Protein AF-A0A380NYH1-F1 (afdb_monomer)

Sequence (79 aa):
MAYQALYRTWRPQKFSDMIGQEVVTRTLRNTIISNQITHAYLFSGPRGTGKTSAAKILPRRLTVYTLLMGSRMTRVRFV

Organism: Weissella viridescens (NCBI:txid1629)

InterPro domains:
  IPR027417 P-loop containing nucleoside triphosphate hydrolase [G3DSA:3.40.50.300] (1-78)
  IPR027417 P-loop containing nucleoside triphosphate hydrolase [SSF52540] (6-65)
  IPR050238 DNA Replication and Repair Clamp Loader Complex [PTHR11669] (8-63)

Secondary structure (DSSP, 8-state):
-----HHHHT---SGGG-TT-HHHHHHHHHHHHTT---SEEEE--STTSSHHHHHHHHHHHHHHHHHHH-----EEEE-

pLDDT: mean 73.95, std 9.96, range [50.03, 85.81]

Structure (mmCIF, N/CA/C/O backbone):
data_AF-A0A380NYH1-F1
#
_entry.id   AF-A0A380NYH1-F1
#
loop_
_atom_site.group_PDB
_atom_site.id
_atom_site.type_symbol
_atom_site.label_atom_id
_atom_site.label_alt_id
_atom_site.label_comp_id
_atom_site.label_asym_id
_atom_site.label_entity_id
_atom_site.label_seq_id
_atom_site.pdbx_PDB_ins_code
_atom_site.Cartn_x
_atom_site.Cartn_y
_atom_site.Cartn_z
_atom_site.occupancy
_atom_site.B_iso_or_equiv
_atom_site.auth_seq_id
_atom_site.auth_comp_id
_atom_site.auth_asym_id
_atom_site.auth_atom_id
_atom_site.pdbx_PDB_model_num
ATOM 1 N N . MET A 1 1 ? 14.266 19.521 -26.365 1.00 56.62 1 MET A N 1
ATOM 2 C CA . MET A 1 1 ? 13.308 18.733 -25.557 1.00 56.62 1 MET A CA 1
ATOM 3 C C . MET A 1 1 ? 14.068 17.673 -24.780 1.00 56.62 1 MET A C 1
ATOM 5 O O . MET A 1 1 ? 14.807 16.915 -25.390 1.00 56.62 1 MET A O 1
ATOM 9 N N . ALA A 1 2 ? 13.959 17.658 -23.451 1.00 71.75 2 ALA A N 1
ATOM 10 C CA . ALA A 1 2 ? 14.670 16.687 -22.621 1.00 71.75 2 ALA A CA 1
ATOM 11 C C . ALA A 1 2 ? 13.980 15.313 -22.690 1.00 71.75 2 ALA A C 1
ATOM 13 O O . ALA A 1 2 ? 12.766 15.223 -22.517 1.00 71.75 2 ALA A O 1
ATOM 14 N N . TYR A 1 3 ? 14.751 14.254 -22.942 1.00 76.44 3 TYR A N 1
ATOM 15 C CA . TYR A 1 3 ? 14.274 12.870 -22.953 1.00 76.44 3 TYR A CA 1
ATOM 16 C C . TYR A 1 3 ? 13.699 12.502 -21.577 1.00 76.44 3 TYR A C 1
ATOM 18 O O . TYR A 1 3 ? 14.426 12.376 -20.588 1.00 76.44 3 TYR A O 1
ATOM 26 N N . GLN A 1 4 ? 12.376 12.365 -21.495 1.00 77.19 4 GLN A N 1
ATOM 27 C CA . GLN A 1 4 ? 11.696 12.002 -20.259 1.00 77.19 4 GLN A CA 1
ATOM 28 C C . GLN A 1 4 ? 11.605 10.479 -20.164 1.00 77.19 4 GLN A C 1
ATOM 30 O O . GLN A 1 4 ? 10.916 9.830 -20.947 1.00 77.19 4 GLN A O 1
ATOM 35 N N . ALA A 1 5 ? 12.310 9.898 -19.195 1.00 78.38 5 ALA A N 1
ATOM 36 C CA . ALA A 1 5 ? 12.330 8.452 -19.023 1.00 78.38 5 ALA A CA 1
ATOM 37 C C . ALA A 1 5 ? 10.924 7.892 -18.731 1.00 78.38 5 ALA A C 1
ATOM 39 O O . ALA A 1 5 ? 10.210 8.400 -17.862 1.00 78.3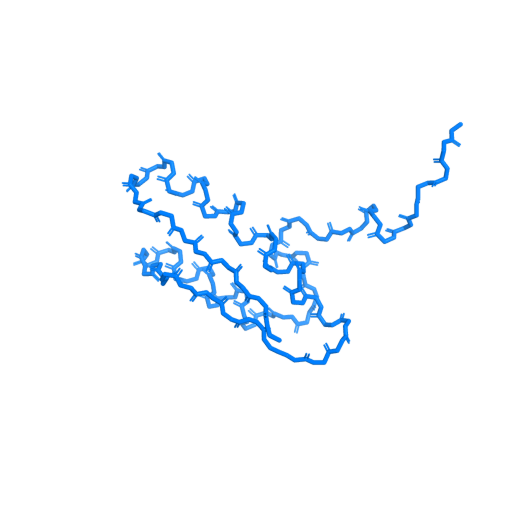8 5 ALA A O 1
ATOM 40 N N . LEU A 1 6 ? 10.560 6.801 -19.415 1.00 74.94 6 LEU A N 1
ATOM 41 C CA . LEU A 1 6 ? 9.223 6.186 -19.377 1.00 74.94 6 LEU A CA 1
ATOM 42 C C . LEU A 1 6 ? 8.726 5.894 -17.952 1.00 74.94 6 LEU A C 1
ATOM 44 O O . LEU A 1 6 ? 7.563 6.132 -17.636 1.00 74.94 6 LEU A O 1
ATOM 48 N N . TYR A 1 7 ? 9.614 5.460 -17.055 1.00 71.62 7 TYR A N 1
ATOM 49 C CA . TYR A 1 7 ? 9.260 5.154 -15.664 1.00 71.62 7 TYR A CA 1
ATOM 50 C C . TYR A 1 7 ? 8.821 6.385 -14.846 1.00 71.62 7 TYR A C 1
ATOM 52 O O . TYR A 1 7 ? 8.193 6.235 -13.797 1.00 71.62 7 TYR A O 1
ATOM 60 N N . ARG A 1 8 ? 9.165 7.606 -15.285 1.00 72.31 8 ARG A N 1
ATOM 61 C CA . ARG A 1 8 ? 8.701 8.858 -14.665 1.00 72.31 8 ARG A CA 1
ATOM 62 C C . ARG A 1 8 ? 7.332 9.263 -15.194 1.00 72.31 8 ARG A C 1
ATOM 64 O O . ARG A 1 8 ? 6.507 9.718 -14.410 1.00 72.31 8 ARG A O 1
ATOM 71 N N . THR A 1 9 ? 7.095 9.059 -16.488 1.00 74.50 9 THR A N 1
ATOM 72 C CA . THR A 1 9 ? 5.827 9.381 -17.157 1.00 74.50 9 THR A CA 1
ATOM 73 C C . THR A 1 9 ? 4.691 8.471 -16.690 1.00 74.50 9 THR A C 1
ATOM 75 O O . THR A 1 9 ? 3.594 8.949 -16.434 1.00 74.50 9 THR A O 1
ATOM 78 N N . TRP A 1 10 ? 4.966 7.180 -16.484 1.00 76.12 10 TRP A N 1
ATOM 79 C CA . TRP A 1 10 ? 3.954 6.175 -16.131 1.00 76.12 10 TRP A CA 1
ATOM 80 C C . TRP A 1 10 ? 3.880 5.851 -14.636 1.00 76.12 10 TRP A C 1
ATOM 82 O O . TRP A 1 10 ? 3.353 4.810 -14.244 1.00 76.12 10 TRP A O 1
ATOM 92 N N . ARG A 1 11 ? 4.423 6.711 -13.764 1.00 77.50 11 ARG A N 1
ATOM 93 C CA . ARG A 1 11 ? 4.358 6.460 -12.321 1.00 77.50 11 ARG A CA 1
ATOM 94 C C . ARG A 1 11 ? 2.901 6.595 -11.851 1.00 77.50 11 ARG A C 1
ATOM 96 O O . ARG A 1 11 ? 2.369 7.707 -11.924 1.00 77.50 11 ARG A O 1
ATOM 103 N N . PRO A 1 12 ? 2.284 5.526 -11.314 1.00 76.69 12 PRO A N 1
ATOM 104 C CA . PRO A 1 12 ? 0.868 5.527 -10.973 1.00 76.69 12 PRO A CA 1
ATOM 105 C C . PRO A 1 12 ? 0.569 6.628 -9.956 1.00 76.69 12 PRO A C 1
ATOM 107 O O . PRO A 1 12 ? 1.277 6.780 -8.956 1.00 76.69 12 PRO A O 1
ATOM 110 N N . GLN A 1 13 ? -0.455 7.427 -10.252 1.00 80.81 13 GLN A N 1
ATOM 111 C CA . GLN A 1 13 ? -0.908 8.530 -9.399 1.00 80.81 13 GLN A CA 1
ATOM 112 C C . GLN A 1 13 ? -2.145 8.139 -8.601 1.00 80.81 13 GLN A C 1
ATOM 114 O O . GLN A 1 13 ? -2.410 8.720 -7.547 1.00 80.81 13 GLN A O 1
ATOM 119 N N . LYS A 1 14 ? -2.906 7.164 -9.103 1.00 80.81 14 LYS A N 1
ATOM 120 C CA . LYS A 1 14 ? -4.099 6.642 -8.461 1.00 80.81 14 LYS A CA 1
ATOM 121 C C . LYS A 1 14 ? -3.908 5.178 -8.108 1.00 80.81 14 LYS A C 1
ATOM 123 O O . LYS A 1 14 ? -3.186 4.423 -8.748 1.00 80.81 14 LYS A O 1
ATOM 128 N N . PHE A 1 15 ? -4.664 4.778 -7.102 1.00 78.00 15 PHE A N 1
ATOM 129 C CA . PHE A 1 15 ? -4.847 3.397 -6.686 1.00 78.00 15 PHE A CA 1
ATOM 130 C C . PHE A 1 15 ? -5.401 2.493 -7.803 1.00 78.00 15 PHE A C 1
ATOM 132 O O . PHE A 1 15 ? -5.121 1.30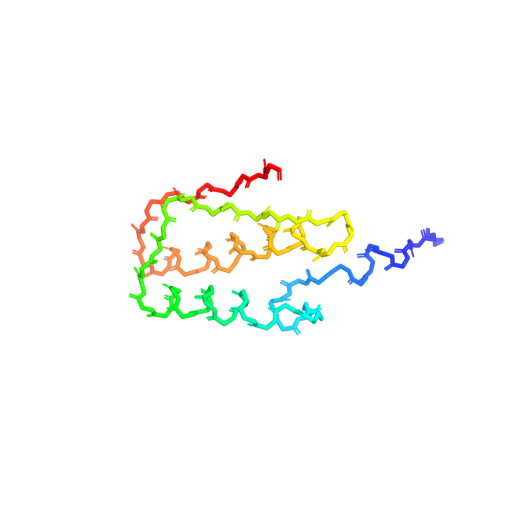4 -7.817 1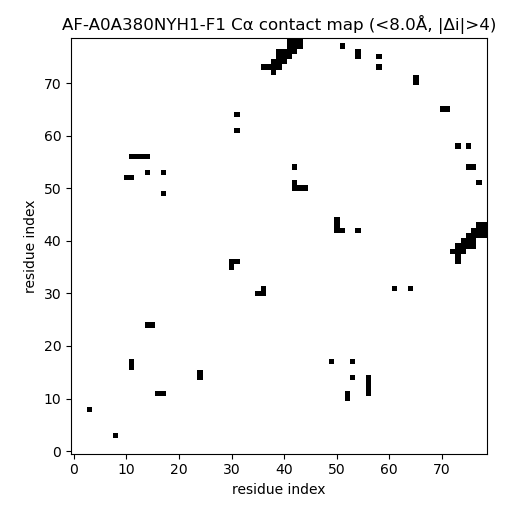.00 78.00 15 PHE A O 1
ATOM 139 N N . SER A 1 16 ? -6.168 3.053 -8.745 1.00 77.69 16 SER A N 1
ATOM 140 C CA . SER A 1 16 ? -6.641 2.355 -9.952 1.00 77.69 16 SER A CA 1
ATOM 141 C C . SER A 1 16 ? -5.525 1.998 -10.932 1.00 77.69 16 SER A C 1
ATOM 143 O O . SER A 1 16 ? -5.681 1.066 -11.706 1.00 77.69 16 SER A O 1
ATOM 145 N N . ASP A 1 17 ? -4.413 2.731 -10.896 1.00 80.75 17 ASP A N 1
ATOM 146 C CA . ASP A 1 17 ? -3.326 2.598 -11.869 1.00 80.75 17 ASP A CA 1
ATOM 147 C C . ASP A 1 17 ? -2.281 1.567 -11.393 1.00 80.75 17 ASP A C 1
ATOM 149 O O . ASP A 1 17 ? -1.285 1.309 -12.068 1.00 80.75 17 ASP A O 1
ATOM 153 N N . MET A 1 18 ? -2.476 0.988 -10.200 1.00 79.69 18 MET A N 1
ATOM 154 C CA . MET A 1 18 ? -1.653 -0.097 -9.674 1.00 79.69 18 MET A CA 1
ATOM 155 C C . MET A 1 18 ? -2.141 -1.445 -10.202 1.00 79.69 18 MET A C 1
ATOM 157 O O . MET A 1 18 ? -3.216 -1.920 -9.847 1.00 79.69 18 MET A O 1
ATOM 161 N N . ILE A 1 19 ? -1.296 -2.097 -10.993 1.00 79.25 19 ILE A N 1
ATOM 162 C CA . ILE A 1 19 ? -1.562 -3.422 -11.555 1.00 79.25 19 ILE A CA 1
ATOM 163 C C . ILE A 1 19 ? -1.202 -4.502 -10.521 1.00 79.25 19 ILE A C 1
ATOM 165 O O . ILE A 1 19 ? -0.143 -4.443 -9.895 1.00 79.25 19 ILE A O 1
ATOM 169 N N . GLY A 1 20 ? -2.087 -5.489 -10.336 1.00 77.62 20 GLY A N 1
ATOM 170 C CA . GLY A 1 20 ? -1.821 -6.700 -9.542 1.00 77.62 20 GLY A CA 1
ATOM 171 C C . GLY A 1 20 ? -1.924 -6.556 -8.016 1.00 77.62 20 GLY A C 1
ATOM 172 O O . GLY A 1 20 ? -1.598 -7.492 -7.295 1.00 77.62 20 GLY A O 1
ATOM 173 N N . GLN A 1 21 ? -2.375 -5.408 -7.501 1.00 77.88 21 GLN A N 1
ATOM 174 C CA . GLN A 1 21 ? -2.468 -5.122 -6.058 1.00 77.88 21 GLN A CA 1
ATOM 175 C C . GLN A 1 21 ? -3.891 -4.718 -5.631 1.00 77.88 21 GLN A C 1
ATOM 177 O O . GLN A 1 21 ? -4.101 -3.762 -4.879 1.00 77.88 21 GLN A O 1
ATOM 182 N N . GLU A 1 22 ? -4.896 -5.441 -6.123 1.00 81.00 22 GLU A N 1
ATOM 183 C CA . GLU A 1 22 ? -6.307 -5.102 -5.908 1.00 81.00 22 GLU A CA 1
ATOM 184 C C . GLU A 1 22 ? -6.741 -5.245 -4.444 1.00 81.00 22 GLU A C 1
ATOM 186 O O . GLU A 1 22 ? -7.418 -4.362 -3.919 1.00 81.00 22 GLU A O 1
ATOM 191 N N . VAL A 1 23 ? -6.278 -6.292 -3.753 1.00 82.12 23 VAL A N 1
ATOM 192 C CA . VAL A 1 23 ? -6.594 -6.544 -2.335 1.00 82.12 23 VAL A CA 1
ATOM 193 C C . VAL A 1 23 ? -6.129 -5.386 -1.453 1.00 82.12 23 VAL A C 1
ATOM 195 O O . VAL A 1 23 ? -6.923 -4.817 -0.709 1.00 82.12 23 VAL A O 1
ATOM 198 N N . VAL A 1 24 ? -4.865 -4.972 -1.587 1.00 82.50 24 VAL A N 1
ATOM 199 C CA . VAL A 1 24 ? -4.298 -3.849 -0.820 1.00 82.50 24 VAL A CA 1
ATOM 200 C C . VAL A 1 24 ? -5.074 -2.569 -1.104 1.00 82.50 24 VAL A C 1
ATOM 202 O O . VAL A 1 24 ? -5.460 -1.837 -0.194 1.00 82.50 24 VAL A O 1
ATOM 205 N N . THR A 1 25 ? -5.353 -2.321 -2.379 1.00 82.94 25 THR A N 1
ATOM 206 C CA . THR A 1 25 ? -6.056 -1.123 -2.815 1.00 82.94 25 THR A CA 1
ATOM 207 C C . THR A 1 25 ? -7.489 -1.065 -2.282 1.00 82.94 25 THR A C 1
ATOM 209 O O . THR A 1 25 ? -7.944 -0.012 -1.834 1.00 82.94 25 THR A O 1
ATOM 212 N N . ARG A 1 26 ? -8.202 -2.194 -2.298 1.00 85.81 26 ARG A N 1
ATOM 213 C CA . ARG A 1 26 ? -9.560 -2.318 -1.764 1.00 85.81 26 ARG A CA 1
ATOM 214 C C . ARG A 1 26 ? -9.585 -2.092 -0.257 1.00 85.81 26 ARG A C 1
ATOM 216 O O . ARG A 1 26 ? -10.409 -1.310 0.205 1.00 85.81 26 ARG A O 1
ATOM 223 N N . THR A 1 27 ? -8.659 -2.693 0.489 1.00 85.50 27 THR A N 1
ATOM 224 C CA . THR A 1 27 ? -8.556 -2.494 1.941 1.00 85.50 27 THR A CA 1
ATOM 225 C C . THR A 1 27 ? -8.334 -1.024 2.282 1.00 85.50 27 THR A C 1
ATOM 227 O O . THR A 1 27 ? -9.068 -0.473 3.095 1.00 85.50 27 THR A O 1
ATOM 230 N N . LEU A 1 28 ? -7.400 -0.356 1.599 1.00 81.19 28 LEU A N 1
ATOM 231 C CA . LEU A 1 28 ? -7.120 1.064 1.829 1.00 81.19 28 LEU A CA 1
ATOM 232 C C . LEU A 1 28 ? -8.305 1.971 1.463 1.00 81.19 28 LEU A C 1
ATOM 234 O O . LEU A 1 28 ? -8.588 2.930 2.178 1.00 81.19 28 LEU A O 1
ATOM 238 N N . ARG A 1 29 ? -9.031 1.675 0.374 1.00 82.88 29 ARG A N 1
ATOM 239 C CA . ARG A 1 29 ? -10.270 2.402 0.045 1.00 82.88 29 ARG A CA 1
ATOM 240 C C . ARG A 1 29 ? -11.321 2.219 1.134 1.00 82.88 29 ARG A C 1
ATOM 242 O O . ARG A 1 29 ? -11.917 3.202 1.562 1.00 82.88 29 ARG A O 1
ATOM 249 N N . ASN A 1 30 ? -11.512 0.989 1.600 1.00 85.19 30 ASN A N 1
ATOM 250 C CA . ASN A 1 30 ? -12.496 0.684 2.629 1.00 85.19 30 ASN A CA 1
ATOM 251 C C . ASN A 1 30 ? -12.174 1.395 3.946 1.00 85.19 30 ASN A C 1
ATOM 253 O O . ASN A 1 30 ? -13.082 1.976 4.524 1.00 85.19 30 ASN A O 1
ATOM 257 N N . THR A 1 31 ? -10.907 1.433 4.378 1.00 82.62 31 THR A N 1
ATOM 258 C CA . THR A 1 31 ? -10.507 2.151 5.606 1.00 82.62 31 THR A CA 1
ATOM 259 C C . THR A 1 31 ? -10.734 3.658 5.520 1.00 82.62 31 THR A C 1
ATOM 261 O O . THR A 1 31 ? -11.020 4.295 6.528 1.00 82.62 31 THR A O 1
ATOM 264 N N . ILE A 1 32 ? -10.622 4.235 4.319 1.00 79.56 32 ILE A N 1
ATOM 265 C CA . ILE A 1 32 ? -10.917 5.655 4.090 1.00 79.56 32 ILE A CA 1
ATOM 266 C C . ILE A 1 32 ? -12.430 5.902 4.166 1.00 79.56 32 ILE A C 1
ATOM 268 O O . ILE A 1 32 ? -12.854 6.850 4.817 1.00 79.56 32 ILE A O 1
ATOM 272 N N . ILE A 1 33 ? -13.245 5.043 3.541 1.00 81.94 33 ILE A N 1
ATOM 273 C CA . ILE A 1 33 ? -14.715 5.159 3.557 1.00 81.94 33 ILE A CA 1
ATOM 274 C C . ILE A 1 33 ? -15.273 4.954 4.969 1.00 81.94 33 ILE A C 1
ATOM 276 O O . ILE A 1 33 ? -16.155 5.691 5.393 1.00 81.94 33 ILE A O 1
ATOM 280 N N . SER A 1 34 ? -14.746 3.979 5.713 1.00 82.88 34 SER A N 1
ATOM 281 C CA . SER A 1 34 ? -15.163 3.700 7.091 1.00 82.88 34 SER A CA 1
ATOM 282 C C . SER A 1 34 ? -14.588 4.680 8.119 1.00 82.88 34 SER A C 1
ATOM 284 O O . SER A 1 34 ? -14.849 4.528 9.310 1.00 82.88 34 SER A O 1
ATOM 286 N N . ASN A 1 35 ? -13.803 5.672 7.679 1.00 75.88 35 ASN A N 1
ATOM 287 C CA . ASN A 1 35 ? -13.100 6.641 8.522 1.00 75.88 35 ASN A CA 1
ATOM 288 C C . ASN A 1 35 ? -12.182 5.998 9.589 1.00 75.88 35 ASN A C 1
ATOM 290 O O . ASN A 1 35 ? -11.828 6.625 10.585 1.00 75.88 35 ASN A O 1
ATOM 294 N N . GLN A 1 36 ? -11.772 4.743 9.376 1.00 79.81 36 GLN A N 1
ATOM 295 C CA . GLN A 1 36 ? -10.881 3.975 10.250 1.00 79.81 36 GLN A CA 1
ATOM 296 C C . GLN A 1 36 ? -9.431 4.137 9.783 1.00 79.81 36 GLN A C 1
ATOM 298 O O . GLN A 1 36 ? -8.787 3.194 9.315 1.00 79.81 36 GLN A O 1
ATOM 303 N N . ILE A 1 37 ? -8.919 5.365 9.859 1.00 79.25 37 ILE A N 1
ATOM 304 C CA . ILE A 1 37 ? -7.553 5.676 9.433 1.00 79.25 37 ILE A CA 1
ATOM 305 C C . ILE A 1 37 ? -6.580 5.277 10.545 1.00 79.25 37 ILE A C 1
ATOM 307 O O . ILE A 1 37 ? -6.593 5.834 11.641 1.00 79.25 37 ILE A O 1
ATOM 311 N N . THR A 1 38 ? -5.696 4.326 10.253 1.00 77.50 38 THR A N 1
ATOM 312 C CA . THR A 1 38 ? -4.652 3.892 11.189 1.00 77.50 38 THR A CA 1
ATOM 313 C C . THR A 1 38 ? -3.485 4.878 11.194 1.00 77.50 38 THR A C 1
ATOM 315 O O . THR A 1 38 ? -3.131 5.420 10.152 1.00 77.50 38 THR A O 1
ATOM 318 N N . HIS A 1 39 ? -2.828 5.078 12.342 1.00 75.00 39 HIS A N 1
ATOM 319 C CA . HIS A 1 39 ? -1.699 6.013 12.474 1.00 75.00 39 HIS A CA 1
ATOM 320 C C . HIS A 1 39 ? -0.500 5.708 11.558 1.00 75.00 39 HIS A C 1
ATOM 322 O O . HIS A 1 39 ? 0.220 6.638 11.173 1.00 75.00 39 HIS A O 1
ATOM 328 N N . ALA A 1 40 ? -0.280 4.436 11.212 1.00 79.62 40 ALA A N 1
ATOM 329 C CA . ALA A 1 40 ? 0.824 4.010 10.364 1.00 79.62 40 ALA A CA 1
ATOM 330 C C . ALA A 1 40 ? 0.441 2.852 9.436 1.00 79.62 40 ALA A C 1
ATOM 332 O O . ALA A 1 40 ? -0.287 1.944 9.830 1.00 79.62 40 ALA A O 1
ATOM 333 N N . TYR A 1 41 ? 0.996 2.877 8.222 1.00 81.44 41 TYR A N 1
ATOM 334 C CA . TYR A 1 41 ? 0.892 1.797 7.238 1.00 81.44 41 TYR A CA 1
ATOM 335 C C . TYR A 1 41 ? 2.285 1.270 6.898 1.00 81.44 41 TYR A C 1
ATOM 337 O O . TYR A 1 41 ? 3.180 2.056 6.571 1.00 81.44 41 TYR A O 1
ATOM 345 N N . LEU A 1 42 ? 2.440 -0.056 6.956 1.00 83.06 42 LEU A N 1
ATOM 346 C CA . LEU A 1 42 ? 3.649 -0.774 6.569 1.00 83.06 42 LEU A CA 1
ATOM 347 C C . LEU A 1 42 ? 3.390 -1.554 5.277 1.00 83.06 42 LEU A C 1
ATOM 349 O O . LEU A 1 42 ? 2.508 -2.407 5.224 1.00 83.06 42 LEU A O 1
ATOM 353 N N . PHE A 1 43 ? 4.186 -1.286 4.244 1.00 82.75 43 PHE A N 1
ATOM 354 C CA . PHE A 1 43 ? 4.144 -2.031 2.987 1.00 82.75 43 PHE A CA 1
ATOM 355 C C . PHE A 1 43 ? 5.391 -2.911 2.879 1.00 82.75 43 PHE A C 1
ATOM 357 O O . PHE A 1 43 ? 6.485 -2.374 2.727 1.00 82.75 43 PHE A O 1
ATOM 364 N N . SER A 1 44 ? 5.224 -4.237 2.903 1.00 83.62 44 SER A N 1
ATOM 365 C CA . SER A 1 44 ? 6.318 -5.224 2.827 1.00 83.62 44 SER A CA 1
ATOM 366 C C . SER A 1 44 ? 6.214 -6.122 1.585 1.00 83.62 44 SER A C 1
ATOM 368 O O . SER A 1 44 ? 5.120 -6.365 1.074 1.00 83.62 44 SER A O 1
ATOM 370 N N . GLY A 1 45 ? 7.360 -6.551 1.036 1.00 82.81 45 GLY A N 1
ATOM 371 C CA . GLY A 1 45 ? 7.451 -7.532 -0.058 1.00 82.81 45 GLY A CA 1
ATOM 372 C C . GLY A 1 45 ? 8.689 -7.375 -0.970 1.00 82.81 45 GLY A C 1
ATOM 373 O O . GLY A 1 45 ? 9.488 -6.459 -0.776 1.00 82.81 45 GLY A O 1
ATOM 374 N N . PRO A 1 46 ? 8.798 -8.156 -2.061 1.00 83.44 46 PRO A N 1
ATOM 375 C CA . PRO A 1 46 ? 9.970 -8.168 -2.954 1.00 83.44 46 PRO A CA 1
ATOM 376 C C . PRO A 1 46 ? 10.165 -6.873 -3.767 1.00 83.44 46 PRO A C 1
ATOM 378 O O . PRO A 1 46 ? 9.223 -6.109 -3.993 1.00 83.44 46 PRO A O 1
ATOM 381 N N . ARG A 1 47 ? 11.397 -6.571 -4.200 1.00 77.81 47 ARG A N 1
ATOM 382 C CA . ARG A 1 47 ? 11.699 -5.336 -4.956 1.00 77.81 47 ARG A CA 1
ATOM 383 C C . ARG A 1 47 ? 10.889 -5.273 -6.260 1.00 77.81 47 ARG A C 1
ATOM 385 O O . ARG A 1 47 ? 10.633 -6.288 -6.890 1.00 77.81 47 ARG A O 1
ATOM 392 N N . GLY A 1 48 ? 10.464 -4.069 -6.647 1.00 75.00 48 GLY A N 1
ATOM 393 C CA . GLY A 1 48 ? 9.726 -3.842 -7.898 1.00 75.00 48 GLY A CA 1
ATOM 394 C C . GLY A 1 48 ? 8.199 -3.975 -7.818 1.00 75.00 48 GLY A C 1
ATOM 395 O O . GLY A 1 48 ? 7.525 -3.502 -8.722 1.00 75.00 48 GLY A O 1
ATOM 396 N N . THR A 1 49 ? 7.609 -4.484 -6.727 1.00 79.19 49 THR A N 1
ATOM 397 C CA . THR A 1 49 ? 6.141 -4.693 -6.658 1.00 79.19 49 THR A CA 1
ATOM 398 C C . THR A 1 49 ? 5.301 -3.443 -6.353 1.00 79.19 49 THR A C 1
ATOM 400 O O . THR A 1 49 ? 4.152 -3.549 -5.941 1.00 79.19 49 THR A O 1
ATOM 403 N N . GLY A 1 50 ? 5.842 -2.232 -6.514 1.00 77.06 50 GLY A N 1
ATOM 404 C CA . GLY A 1 50 ? 5.044 -0.998 -6.422 1.00 77.06 50 GLY A CA 1
ATOM 405 C C . GLY A 1 50 ? 4.714 -0.485 -5.010 1.00 77.06 50 GLY A C 1
ATOM 406 O O . GLY A 1 50 ? 3.988 0.497 -4.888 1.00 77.06 50 GLY A O 1
ATOM 407 N N . LYS A 1 51 ? 5.291 -1.051 -3.941 1.00 84.69 51 LYS A N 1
ATOM 408 C CA . LYS A 1 51 ? 5.077 -0.615 -2.539 1.00 84.69 51 LYS A CA 1
ATOM 409 C C . LYS A 1 51 ? 5.357 0.864 -2.292 1.00 84.69 51 LYS A C 1
ATOM 411 O O . LYS A 1 51 ? 4.539 1.578 -1.724 1.00 84.69 51 LYS A O 1
ATOM 416 N N . THR A 1 52 ? 6.499 1.351 -2.773 1.00 81.44 52 THR A N 1
ATOM 417 C CA . THR A 1 52 ? 6.878 2.766 -2.653 1.00 81.44 52 THR A CA 1
ATOM 418 C C . THR A 1 52 ? 5.961 3.672 -3.477 1.00 81.44 52 THR A C 1
ATOM 420 O O . THR A 1 52 ? 5.802 4.847 -3.158 1.00 81.44 52 THR A O 1
ATOM 423 N N . SER A 1 53 ? 5.362 3.152 -4.552 1.00 81.38 53 SER A N 1
ATOM 424 C CA . SER A 1 53 ? 4.369 3.888 -5.337 1.00 81.38 53 SER A CA 1
ATOM 425 C C . SER A 1 53 ? 3.035 3.962 -4.589 1.00 81.38 53 SER A C 1
ATOM 427 O O . SER A 1 53 ? 2.528 5.064 -4.408 1.00 81.38 53 SER A O 1
ATOM 429 N N . ALA A 1 54 ? 2.540 2.845 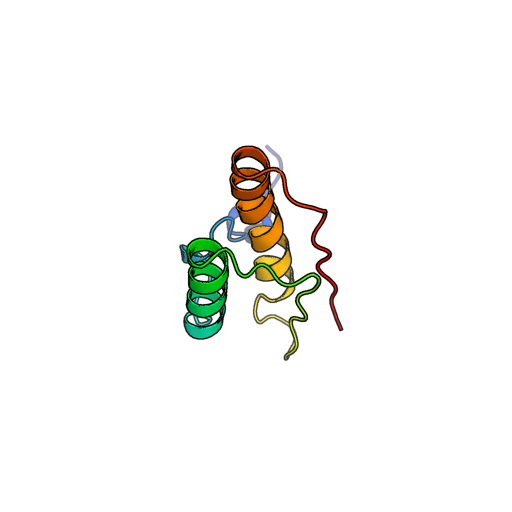-4.042 1.00 80.12 54 ALA A N 1
ATOM 430 C CA . ALA A 1 54 ? 1.344 2.797 -3.193 1.00 80.12 54 ALA A CA 1
ATOM 431 C C . ALA A 1 54 ? 1.445 3.757 -1.995 1.00 80.12 54 ALA A C 1
ATOM 433 O O . ALA A 1 54 ? 0.546 4.560 -1.742 1.00 80.12 54 ALA A O 1
ATOM 434 N N . ALA A 1 55 ? 2.597 3.744 -1.320 1.00 78.75 55 ALA A N 1
ATOM 435 C CA . ALA A 1 55 ? 2.902 4.614 -0.190 1.00 78.75 55 ALA A CA 1
ATOM 436 C C . ALA A 1 55 ? 2.910 6.111 -0.541 1.00 78.75 55 ALA A C 1
ATOM 438 O O . ALA A 1 55 ? 2.660 6.933 0.333 1.00 78.75 55 ALA A O 1
ATOM 439 N N . LYS A 1 56 ? 3.186 6.486 -1.799 1.00 80.00 56 LYS A N 1
ATOM 440 C CA . LYS A 1 56 ? 3.101 7.883 -2.262 1.00 80.00 56 LYS A CA 1
ATOM 441 C C . LYS A 1 56 ? 1.681 8.292 -2.648 1.00 80.00 56 LYS A C 1
ATOM 443 O O . LYS A 1 56 ? 1.319 9.453 -2.480 1.00 80.00 56 LYS A O 1
ATOM 448 N N . ILE A 1 57 ? 0.885 7.355 -3.157 1.00 82.06 57 ILE A N 1
ATOM 449 C CA . ILE A 1 57 ? -0.509 7.592 -3.555 1.00 82.06 57 ILE A CA 1
ATOM 450 C C . ILE A 1 57 ? -1.401 7.774 -2.316 1.00 82.06 57 ILE A C 1
ATOM 452 O O . ILE A 1 57 ? -2.268 8.649 -2.304 1.00 82.06 57 ILE A O 1
ATOM 456 N N . LEU A 1 58 ? -1.156 6.993 -1.25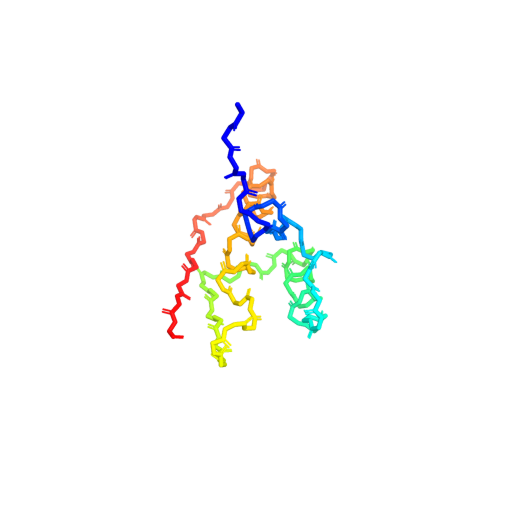6 1.00 78.06 58 LEU A N 1
ATOM 457 C CA . LEU A 1 58 ? -1.955 6.991 -0.027 1.00 78.06 58 LEU A CA 1
ATOM 458 C C . LEU A 1 58 ? -2.086 8.374 0.647 1.00 78.06 58 LEU A C 1
ATOM 460 O O . LEU A 1 58 ? -3.216 8.852 0.744 1.00 78.06 58 LEU A O 1
ATOM 464 N N . PRO A 1 59 ? -1.005 9.062 1.072 1.00 69.25 59 PRO A N 1
ATOM 465 C CA . PRO A 1 59 ? -1.115 10.351 1.750 1.00 69.25 59 PRO A CA 1
ATOM 466 C C . PRO A 1 59 ? -1.742 11.418 0.856 1.00 69.25 59 PRO A C 1
ATOM 468 O O . PRO A 1 59 ? -2.481 12.252 1.351 1.00 69.25 59 PRO A O 1
ATOM 471 N N . ARG A 1 60 ? -1.552 11.360 -0.469 1.00 70.25 60 ARG A N 1
ATOM 472 C CA . ARG A 1 60 ? -2.182 12.312 -1.395 1.00 70.25 60 ARG A CA 1
ATOM 473 C C . ARG A 1 60 ? -3.709 12.191 -1.407 1.00 70.25 60 ARG A C 1
ATOM 475 O O . ARG A 1 60 ? -4.403 13.195 -1.525 1.00 70.25 60 ARG A O 1
ATOM 482 N N . ARG A 1 61 ? -4.236 10.969 -1.268 1.00 68.38 61 ARG A N 1
ATOM 483 C CA . ARG A 1 61 ? -5.679 10.713 -1.126 1.00 68.38 61 ARG A CA 1
ATOM 484 C C . ARG A 1 61 ? -6.166 11.066 0.278 1.00 68.38 61 ARG A C 1
ATOM 486 O O . ARG A 1 61 ? -7.235 11.648 0.419 1.00 68.38 61 ARG A O 1
ATOM 493 N N . LEU A 1 62 ? -5.357 10.751 1.287 1.00 68.44 62 LEU A N 1
ATOM 494 C CA . LEU A 1 62 ? -5.662 11.009 2.685 1.00 68.44 62 LEU A CA 1
ATOM 495 C C . LEU A 1 62 ? -5.715 12.508 2.999 1.00 68.44 62 LEU A C 1
ATOM 497 O O . LEU A 1 62 ? -6.659 12.930 3.636 1.00 68.44 62 LEU A O 1
ATOM 501 N N . THR A 1 63 ? -4.786 13.329 2.496 1.00 63.78 63 THR A N 1
ATOM 502 C CA . THR A 1 63 ? -4.771 14.789 2.711 1.00 63.78 63 THR A CA 1
ATOM 503 C C . THR A 1 63 ? -6.063 15.453 2.242 1.00 63.78 63 THR A C 1
ATOM 505 O O . THR A 1 63 ? -6.581 16.316 2.940 1.00 63.78 63 THR A O 1
ATOM 508 N N . VAL A 1 64 ? -6.619 15.029 1.102 1.00 61.66 64 VAL A N 1
ATOM 509 C CA . VAL A 1 64 ? -7.905 15.550 0.603 1.00 61.66 64 VAL A CA 1
ATOM 510 C C . VAL A 1 64 ? -9.057 15.170 1.541 1.00 61.66 64 VAL A C 1
ATOM 512 O O . VAL A 1 64 ? -9.895 16.012 1.841 1.00 61.66 64 VAL A O 1
ATOM 515 N N . TYR A 1 65 ? -9.078 13.934 2.053 1.00 61.16 65 TYR A N 1
ATOM 516 C CA . TYR A 1 65 ? -10.087 13.485 3.024 1.00 61.16 65 TYR A CA 1
ATOM 517 C C . TYR A 1 65 ? -9.917 14.138 4.404 1.00 61.16 65 TYR A C 1
ATOM 519 O O . TYR A 1 65 ? -10.889 14.557 5.020 1.00 61.16 65 TYR A O 1
ATOM 527 N N . THR A 1 66 ? -8.684 14.276 4.880 1.00 58.09 66 THR A N 1
ATOM 528 C CA . THR A 1 66 ? -8.338 14.926 6.144 1.00 58.09 66 THR A CA 1
ATOM 529 C C . THR A 1 66 ? -8.687 16.412 6.128 1.00 58.09 66 THR A C 1
ATOM 531 O O . THR A 1 66 ? -9.188 16.905 7.132 1.00 58.09 66 THR A O 1
ATOM 534 N N . LEU A 1 67 ? -8.484 17.119 5.010 1.00 60.53 67 LEU A N 1
ATOM 535 C CA . LEU A 1 67 ? -8.910 18.518 4.861 1.00 60.53 67 LEU A CA 1
ATOM 536 C C . LEU A 1 67 ? -10.428 18.689 5.014 1.00 60.53 67 LEU A C 1
ATOM 538 O O . LEU A 1 67 ? -10.870 19.723 5.499 1.00 60.53 67 LEU A O 1
ATOM 542 N N . LEU A 1 68 ? -11.214 17.672 4.650 1.00 61.00 68 LEU A N 1
ATOM 543 C CA . LEU A 1 68 ? -12.668 17.659 4.829 1.00 61.00 68 LEU A CA 1
ATOM 544 C C . LEU A 1 68 ? -13.105 17.237 6.247 1.00 61.00 68 LEU A C 1
ATOM 546 O O . LEU A 1 68 ? -14.223 17.547 6.640 1.00 61.00 68 LEU A O 1
ATOM 550 N N . MET A 1 69 ? -12.253 16.534 7.010 1.00 57.12 69 MET A N 1
ATOM 551 C CA . MET A 1 69 ? -12.626 15.826 8.255 1.00 57.12 69 MET A CA 1
ATOM 552 C C . MET A 1 69 ? -11.761 16.180 9.493 1.00 57.12 69 MET A C 1
ATOM 554 O O . MET A 1 69 ? -11.887 15.546 10.540 1.00 57.12 69 MET A O 1
ATOM 558 N N . GLY A 1 70 ? -10.851 17.157 9.407 1.00 54.88 70 GLY A N 1
ATOM 559 C CA . GLY A 1 70 ? -10.178 17.781 10.562 1.00 54.88 70 GLY A CA 1
ATOM 560 C C . GLY A 1 70 ? -9.284 16.889 11.452 1.00 54.88 70 GLY A C 1
ATOM 561 O O . GLY A 1 70 ? -9.082 17.221 12.616 1.00 54.88 70 GLY A O 1
ATOM 562 N N . SER A 1 71 ? -8.749 15.761 10.961 1.00 53.34 71 SER A N 1
ATOM 563 C CA . SER A 1 71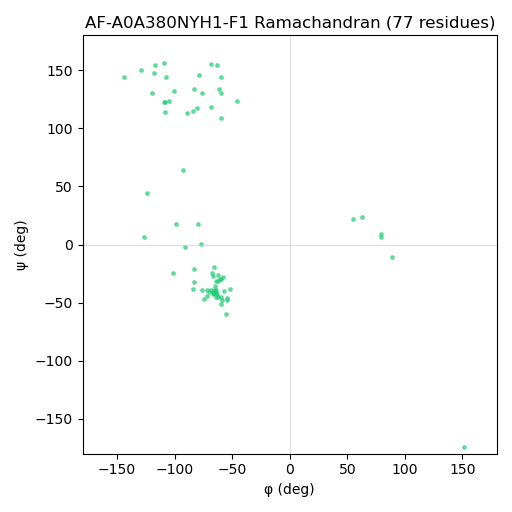 ? -8.042 14.750 11.789 1.00 53.34 71 SER A CA 1
ATOM 564 C C . SER A 1 71 ? -6.508 14.657 11.589 1.00 53.34 71 SER A C 1
ATOM 566 O O . SER A 1 71 ? -5.972 15.042 10.555 1.00 53.34 71 SER A O 1
ATOM 568 N N . ARG A 1 72 ? -5.784 14.154 12.611 1.00 55.66 72 ARG A N 1
ATOM 569 C CA . ARG A 1 72 ? -4.307 14.221 12.809 1.00 55.66 72 ARG A CA 1
ATOM 570 C C . ARG A 1 72 ? -3.439 13.508 11.744 1.00 55.66 72 ARG A C 1
ATOM 572 O O . ARG A 1 72 ? -3.843 12.512 11.154 1.00 55.66 72 ARG A O 1
ATOM 579 N N . MET A 1 73 ? -2.189 13.983 11.599 1.00 54.03 73 MET A N 1
ATOM 580 C CA . MET A 1 73 ? -1.120 13.473 10.710 1.00 54.03 73 MET A CA 1
ATOM 581 C C . MET A 1 73 ? -0.943 11.943 10.738 1.00 54.03 73 MET A C 1
ATOM 583 O O . MET A 1 73 ? -0.615 11.358 11.770 1.00 54.03 73 MET A O 1
ATOM 587 N N . THR A 1 74 ? -1.043 11.314 9.567 1.00 58.94 74 THR A N 1
ATOM 588 C CA . THR A 1 74 ? -0.794 9.880 9.348 1.00 58.94 74 THR A CA 1
ATOM 589 C C . THR A 1 74 ? 0.594 9.666 8.745 1.00 58.94 74 THR A C 1
ATOM 591 O O . THR A 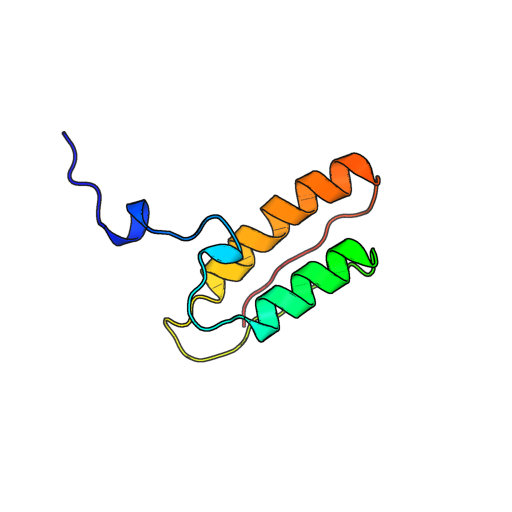1 74 ? 0.969 10.351 7.792 1.00 58.94 74 THR A O 1
ATOM 594 N N . ARG A 1 75 ? 1.389 8.735 9.290 1.00 57.41 75 ARG A N 1
ATOM 595 C CA . ARG A 1 75 ? 2.801 8.537 8.905 1.00 57.41 75 ARG A CA 1
ATOM 596 C C . ARG A 1 75 ? 2.958 7.233 8.117 1.00 57.41 75 ARG A C 1
ATOM 598 O O . ARG A 1 75 ? 2.626 6.166 8.615 1.00 57.41 75 ARG A O 1
ATOM 605 N N . VAL A 1 76 ? 3.489 7.293 6.896 1.00 59.94 76 VAL A N 1
ATOM 606 C CA . VAL A 1 76 ? 3.735 6.100 6.060 1.00 59.94 76 VAL A CA 1
ATOM 607 C C . VAL A 1 76 ? 5.231 5.789 6.056 1.00 59.94 76 VAL A C 1
ATOM 609 O O . VAL A 1 76 ? 6.030 6.660 5.709 1.00 59.94 76 VAL A O 1
ATOM 612 N N . ARG A 1 77 ? 5.626 4.571 6.454 1.00 50.84 77 ARG A N 1
ATOM 613 C CA . ARG A 1 77 ? 7.037 4.147 6.552 1.00 50.84 77 ARG A CA 1
ATOM 614 C C . ARG A 1 77 ? 7.259 2.815 5.820 1.00 50.84 77 ARG A C 1
ATOM 616 O O . ARG A 1 77 ? 6.347 2.002 5.711 1.00 50.84 77 ARG A O 1
ATOM 623 N N . PHE A 1 78 ? 8.468 2.620 5.295 1.00 50.03 78 PHE A N 1
ATOM 624 C CA . PHE A 1 78 ? 8.900 1.415 4.576 1.00 50.03 78 PHE A CA 1
ATOM 625 C C . PHE A 1 78 ? 9.870 0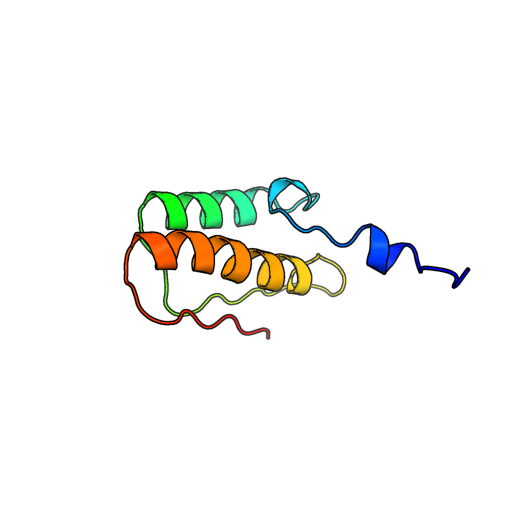.581 5.433 1.00 50.03 78 PHE A C 1
ATOM 627 O O . PHE A 1 78 ? 10.676 1.174 6.154 1.00 50.03 78 PHE A O 1
ATOM 634 N N . VAL A 1 79 ? 9.783 -0.752 5.324 1.00 54.72 79 VAL A N 1
ATOM 635 C CA . VAL A 1 79 ? 10.761 -1.752 5.803 1.00 54.72 79 VAL A CA 1
ATOM 636 C C . VAL A 1 79 ? 11.089 -2.675 4.637 1.00 54.72 79 VAL A C 1
ATOM 638 O O . VAL A 1 79 ? 10.132 -3.055 3.920 1.00 54.72 79 VAL A O 1
#

Solvent-accessible surface area (backbone atoms only — not comparable to full-atom values): 5157 Å² total; per-residue (Å²): 133,83,88,74,57,64,76,69,76,68,54,54,72,49,72,87,62,52,83,95,46,60,69,64,44,50,53,56,52,50,30,60,75,69,68,59,74,65,63,61,52,81,55,77,81,70,90,87,76,50,53,74,47,53,62,57,31,48,56,65,55,45,52,61,52,31,74,77,63,82,59,80,90,67,51,76,55,81,110

Nearest PDB structures (foldseek):
  1njf-assembly4_D  TM=9.528E-01  e=1.804E-03  Escherichia coli
  6vvo-assembly1_C  TM=8.686E-01  e=2.106E-02  Homo sapiens
  7ste-assembly1_D  TM=8.281E-01  e=2.544E-02  Saccharomyces cerevisiae S288C
  8umt-assembly1_C  TM=8.664E-01  e=4.484E-02  Homo sapiens
  8thd-assembly1_E  TM=8.268E-01  e=4.614E-01  Saccharomyces cerevisiae

Mean 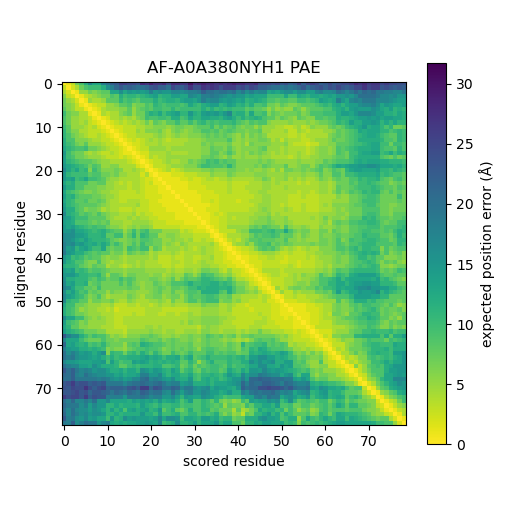predicted aligned error: 8.36 Å

Radius of gyration: 13.97 Å; Cα contacts (8 Å, |Δi|>4): 52; chains: 1; bounding box: 30×27×38 Å

Foldseek 3Di:
DDDDDPCVVLLDQALVSQPPCVVVSVVLVVCLVVVVDDQEDEDDDDPPNCSVSVLVNNVVVVVVSCVVVVDDDRDYDYD